Protein AF-A0A3B8Z5M8-F1 (afdb_monomer_lite)

Radius of gyration: 27.11 Å; chains: 1; bounding box: 61×46×58 Å

Sequence (134 aa):
MANPRQALGDLLWRRIVIVLPYLWLVLFFLVPFAIVFKISFSDPIVAQPPFTPLFDQSQNFLNWFQGSLNNYLFLLEDNLYWVSYLRSIKVAFISTIFCLLLGYPMAYYIAQSPPTKRNVLLMLIILPFWTSFL

Secondary structure (DSSP, 8-state):
---HHHHHHHHHHHHHHHHHHHHHHHHHHHHHHHHHHHHHTSPP-SSSSSS--SB-TTS-GGGSB----HHHHHHHH-HHHHHHHHHHHHHHHHHHHHHHHHHHHHHHHHHHS-HHHHHHHHHHHHHHHHHTT-

Structure (mmCIF, N/CA/C/O backbone):
data_AF-A0A3B8Z5M8-F1
#
_entry.id   AF-A0A3B8Z5M8-F1
#
loop_
_atom_site.group_PDB
_atom_site.id
_atom_site.type_symbol
_atom_site.label_atom_id
_atom_site.label_alt_id
_atom_site.label_comp_id
_atom_site.label_asym_id
_atom_site.label_entity_id
_atom_site.label_seq_id
_atom_site.pdbx_PDB_ins_code
_atom_site.Cartn_x
_atom_site.Cartn_y
_atom_site.Cartn_z
_atom_site.occupancy
_atom_site.B_iso_or_equiv
_atom_site.auth_seq_id
_atom_site.auth_comp_id
_atom_site.auth_asym_id
_atom_site.auth_atom_id
_atom_site.pdbx_PDB_model_num
ATOM 1 N N . MET A 1 1 ? -36.389 -28.143 -25.288 1.00 50.94 1 MET A N 1
ATOM 2 C CA . MET A 1 1 ? -35.072 -28.803 -25.431 1.00 50.94 1 MET A CA 1
ATOM 3 C C . MET A 1 1 ? -34.107 -27.757 -25.974 1.00 50.94 1 MET A C 1
ATOM 5 O O . MET A 1 1 ? -34.297 -27.325 -27.102 1.00 50.94 1 MET A O 1
ATOM 9 N N . ALA A 1 2 ? -33.190 -27.236 -25.152 1.00 59.41 2 ALA A N 1
ATOM 10 C CA . ALA A 1 2 ? -32.293 -26.148 -25.557 1.00 59.41 2 ALA A CA 1
ATOM 11 C C . ALA A 1 2 ? -31.199 -26.679 -26.496 1.00 59.41 2 ALA A C 1
ATOM 13 O O . ALA A 1 2 ? -30.576 -27.700 -26.208 1.00 59.41 2 ALA A O 1
ATOM 14 N N . ASN A 1 3 ? -30.995 -26.011 -27.632 1.00 67.75 3 ASN A N 1
ATOM 15 C CA . ASN A 1 3 ? -30.023 -26.414 -28.641 1.00 67.75 3 ASN A CA 1
ATOM 16 C C . ASN A 1 3 ? -28.594 -26.172 -28.101 1.00 67.75 3 ASN A C 1
ATOM 18 O O . ASN A 1 3 ? -28.251 -25.020 -27.818 1.00 67.75 3 ASN A O 1
ATOM 22 N N . PRO A 1 4 ? -27.740 -27.204 -27.960 1.00 64.56 4 PRO A N 1
ATOM 23 C CA . PRO A 1 4 ? -26.426 -27.082 -27.317 1.00 64.56 4 PRO A CA 1
ATOM 24 C C . PRO A 1 4 ? -25.489 -26.075 -28.006 1.00 64.56 4 PRO A C 1
ATOM 26 O O . PRO A 1 4 ? -24.583 -25.539 -27.372 1.00 64.56 4 PRO A O 1
ATOM 29 N N . ARG A 1 5 ? -25.725 -25.762 -29.288 1.00 64.75 5 ARG A N 1
ATOM 30 C CA . ARG A 1 5 ? -24.949 -24.764 -30.042 1.00 64.75 5 ARG A CA 1
ATOM 31 C C . ARG A 1 5 ? -25.264 -23.315 -29.651 1.00 64.75 5 ARG A C 1
ATOM 33 O O . ARG A 1 5 ? -24.364 -22.484 -29.689 1.00 64.75 5 ARG A O 1
ATOM 40 N N . GLN A 1 6 ? -26.503 -23.017 -29.253 1.00 68.19 6 GLN A N 1
ATOM 41 C CA . GLN A 1 6 ? -26.897 -21.672 -28.806 1.00 68.19 6 GLN A CA 1
ATOM 42 C C . GLN A 1 6 ? -26.333 -21.379 -27.411 1.00 68.19 6 GLN A C 1
ATOM 44 O O . GLN A 1 6 ? -25.734 -20.330 -27.198 1.00 68.19 6 GLN A O 1
ATOM 49 N N . ALA A 1 7 ? -26.379 -22.374 -26.517 1.00 67.88 7 ALA A N 1
ATOM 50 C CA . ALA A 1 7 ? -25.801 -22.270 -25.178 1.00 67.88 7 ALA A CA 1
ATOM 51 C C . ALA A 1 7 ? -24.286 -21.975 -25.195 1.00 67.88 7 ALA A C 1
ATOM 53 O O . ALA A 1 7 ? -23.797 -21.202 -24.377 1.00 67.88 7 ALA A O 1
ATOM 54 N N . LEU A 1 8 ? -23.535 -22.546 -26.146 1.00 69.81 8 LEU A N 1
ATOM 55 C CA . LEU A 1 8 ? -22.106 -22.256 -26.338 1.00 69.81 8 LEU A CA 1
ATOM 56 C C . LEU A 1 8 ? -21.849 -20.807 -26.787 1.00 69.81 8 LEU A C 1
ATOM 58 O O . LEU A 1 8 ? -20.922 -20.173 -26.285 1.00 69.81 8 LEU A O 1
ATOM 62 N N . GLY A 1 9 ? -22.672 -20.274 -27.695 1.00 79.12 9 GLY A N 1
ATOM 63 C CA . GLY A 1 9 ? -22.564 -18.892 -28.175 1.00 79.12 9 GLY A CA 1
ATOM 64 C C . GLY A 1 9 ? -22.821 -17.861 -27.075 1.00 79.12 9 GLY A C 1
ATOM 65 O O . GLY A 1 9 ? -22.034 -16.929 -26.913 1.00 79.12 9 GLY A O 1
ATOM 66 N N . ASP A 1 10 ? -23.850 -18.079 -26.256 1.00 80.25 10 ASP A N 1
ATOM 67 C CA . ASP A 1 10 ? -24.210 -17.180 -25.151 1.00 80.25 10 ASP A CA 1
ATOM 68 C C . ASP A 1 10 ? -23.136 -17.152 -24.050 1.00 80.25 10 ASP A C 1
ATOM 70 O O . ASP A 1 10 ? -22.812 -16.094 -23.498 1.00 80.25 10 ASP A O 1
ATOM 74 N N . LEU A 1 11 ? -22.521 -18.306 -23.762 1.00 78.31 11 LEU A N 1
ATOM 75 C CA . LEU A 1 11 ? -21.400 -18.411 -22.823 1.00 78.31 11 LEU A CA 1
ATOM 76 C C . LEU A 1 11 ? -20.150 -17.678 -23.335 1.00 78.31 11 LEU A C 1
ATOM 78 O O . LEU A 1 11 ? -19.486 -16.987 -22.557 1.00 78.31 11 LEU A O 1
ATOM 82 N N . LEU A 1 12 ? -19.833 -17.797 -24.628 1.00 83.88 12 LEU A N 1
ATOM 83 C CA . LEU A 1 12 ? -18.698 -17.105 -25.249 1.00 83.88 12 LEU A CA 1
ATOM 84 C C . LEU A 1 12 ? -18.917 -15.588 -25.314 1.00 83.88 12 LEU A C 1
ATOM 86 O O . LEU A 1 12 ? -18.010 -14.830 -24.967 1.00 83.88 12 LEU A O 1
ATOM 90 N N . TRP A 1 13 ? -20.122 -15.142 -25.674 1.00 86.25 13 TRP A N 1
ATOM 91 C CA . TRP A 1 13 ? -20.483 -13.723 -25.718 1.00 86.25 13 TRP A CA 1
ATOM 92 C C . TRP A 1 13 ? -20.363 -13.064 -24.344 1.00 86.25 13 TRP A C 1
ATOM 94 O O . TRP A 1 13 ? -19.671 -12.056 -24.188 1.00 86.25 13 TRP A O 1
ATOM 104 N N . ARG A 1 14 ? -20.944 -13.686 -23.310 1.00 86.38 14 ARG A N 1
ATOM 105 C CA . ARG A 1 14 ? -20.828 -13.207 -21.926 1.00 86.38 14 ARG A CA 1
ATOM 106 C C . ARG A 1 14 ? -19.368 -13.119 -21.477 1.00 86.38 14 ARG A C 1
ATOM 108 O O . ARG A 1 14 ? -19.002 -12.177 -20.780 1.00 86.38 14 ARG A O 1
ATOM 115 N N . ARG A 1 15 ? -18.521 -14.068 -21.887 1.00 87.25 15 ARG A N 1
ATOM 116 C CA . ARG A 1 15 ? -17.092 -14.062 -21.550 1.00 87.25 15 ARG A CA 1
ATOM 117 C C . ARG A 1 15 ? -16.350 -12.910 -22.220 1.00 87.25 15 ARG A C 1
ATOM 119 O O . ARG A 1 15 ? -15.566 -12.255 -21.549 1.00 87.25 15 ARG A O 1
ATOM 126 N N . ILE A 1 16 ? -16.616 -12.629 -23.492 1.00 91.94 16 ILE A N 1
ATOM 127 C CA . ILE A 1 16 ? -15.981 -11.523 -24.227 1.00 91.94 16 ILE A CA 1
ATOM 128 C C . ILE A 1 16 ? -16.360 -10.169 -23.618 1.00 91.94 16 ILE A C 1
ATOM 130 O O . ILE A 1 16 ? -15.478 -9.349 -23.368 1.00 91.94 16 ILE A O 1
ATOM 134 N N . VAL A 1 17 ? -17.645 -9.963 -23.307 1.00 92.75 17 VAL A N 1
ATOM 135 C CA . VAL A 1 17 ? -18.139 -8.717 -22.693 1.00 92.75 17 VAL A CA 1
ATOM 136 C C . VAL A 1 17 ? -17.491 -8.463 -21.329 1.00 92.75 17 VAL A C 1
ATOM 138 O O . VAL A 1 17 ? -17.228 -7.316 -20.983 1.00 92.75 17 VAL A O 1
ATOM 141 N N . ILE A 1 18 ? -17.187 -9.520 -20.571 1.00 92.69 18 ILE A N 1
ATOM 142 C CA . ILE A 1 18 ? -16.487 -9.412 -19.286 1.00 92.69 18 ILE A CA 1
ATOM 143 C C . ILE A 1 18 ? -14.976 -9.228 -19.493 1.00 92.69 18 ILE A C 1
ATOM 145 O O . ILE A 1 18 ? -14.367 -8.393 -18.835 1.00 92.69 18 ILE A O 1
ATOM 149 N N . VAL A 1 19 ? -14.348 -9.972 -20.405 1.00 94.69 19 VAL A N 1
ATOM 150 C CA . VAL A 1 19 ? -12.889 -9.932 -20.614 1.00 94.69 19 VAL A CA 1
ATOM 151 C C . VAL A 1 19 ? -12.426 -8.580 -21.148 1.00 94.69 19 VAL A C 1
ATOM 153 O O . VAL A 1 19 ? -11.352 -8.133 -20.762 1.00 94.69 19 VAL A O 1
ATOM 156 N N . LEU A 1 20 ? -13.219 -7.905 -21.982 1.00 94.56 20 LEU A N 1
ATOM 157 C CA . LEU A 1 20 ? -12.844 -6.624 -22.585 1.00 94.56 20 LEU A CA 1
ATOM 158 C C . LEU A 1 20 ? -12.488 -5.529 -21.548 1.00 94.56 20 LEU A C 1
ATOM 160 O O . LEU A 1 20 ? -11.373 -5.006 -21.619 1.00 94.56 20 LEU A O 1
ATOM 164 N N . PRO A 1 21 ? -13.344 -5.192 -20.558 1.00 94.38 21 PRO A N 1
ATOM 165 C CA . PRO A 1 21 ? -12.997 -4.209 -19.532 1.00 94.38 21 PRO A CA 1
ATOM 166 C C . PRO A 1 21 ? -11.862 -4.683 -18.619 1.00 94.38 21 PRO A C 1
ATOM 168 O O . PRO A 1 21 ? -11.018 -3.875 -18.241 1.00 94.38 21 PRO A O 1
ATOM 171 N N . TYR A 1 22 ? -11.779 -5.977 -18.291 1.00 95.12 22 TYR A N 1
ATOM 172 C CA . TYR A 1 22 ? -10.660 -6.488 -17.491 1.00 95.12 22 TYR A CA 1
ATOM 173 C C . TYR A 1 22 ? -9.326 -6.393 -18.232 1.00 95.12 22 TYR A C 1
ATOM 175 O O . TYR A 1 22 ? -8.330 -6.002 -17.632 1.00 95.12 22 TYR A O 1
ATOM 183 N N . LEU A 1 23 ? -9.299 -6.700 -19.529 1.00 95.75 23 LEU A N 1
ATOM 184 C CA . LEU A 1 23 ? -8.110 -6.560 -20.366 1.00 95.75 23 LEU A CA 1
ATOM 185 C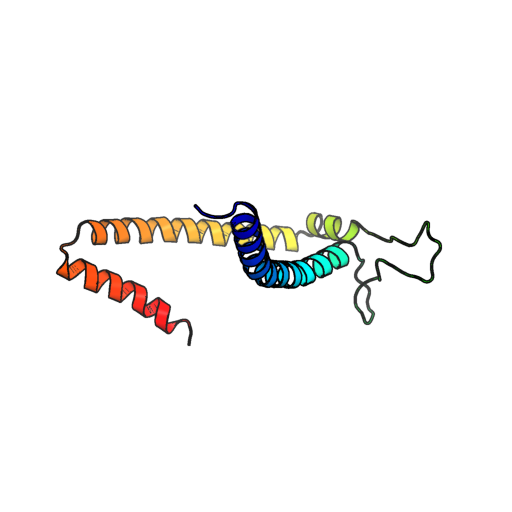 C . LEU A 1 23 ? -7.670 -5.100 -20.415 1.00 95.75 23 LEU A C 1
ATOM 187 O O . LEU A 1 23 ? -6.490 -4.823 -20.229 1.00 95.75 23 LEU A O 1
ATOM 191 N N . TRP A 1 24 ? -8.616 -4.175 -20.591 1.00 95.38 24 TRP A N 1
ATOM 192 C CA . TRP A 1 24 ? -8.340 -2.742 -20.537 1.00 95.38 24 TRP A CA 1
ATOM 193 C C . TRP A 1 24 ? -7.714 -2.335 -19.198 1.00 95.38 24 TRP A C 1
ATOM 195 O O . TRP A 1 24 ? -6.648 -1.725 -19.178 1.00 95.38 24 TRP A O 1
ATOM 205 N N . LEU A 1 25 ? -8.323 -2.723 -18.073 1.00 95.50 25 LEU A N 1
ATOM 206 C CA . LEU A 1 25 ? -7.799 -2.413 -16.740 1.00 95.50 25 LEU A CA 1
ATOM 207 C C . LEU A 1 25 ? -6.398 -2.987 -16.526 1.00 95.50 25 LEU A C 1
ATOM 209 O O . LEU A 1 25 ? -5.516 -2.270 -16.066 1.00 95.50 25 LEU A O 1
ATOM 213 N N . VAL A 1 26 ? -6.173 -4.251 -16.888 1.00 96.00 26 VAL A N 1
ATOM 214 C CA . VAL A 1 26 ? -4.866 -4.906 -16.742 1.00 96.00 26 VAL A CA 1
ATOM 215 C C . VAL A 1 26 ? -3.816 -4.240 -17.626 1.00 96.00 26 VAL A C 1
ATOM 217 O O . VAL A 1 26 ? -2.705 -4.004 -17.162 1.00 96.00 26 VAL A O 1
ATOM 220 N N . LEU A 1 27 ? -4.153 -3.894 -18.870 1.00 95.50 27 LEU A N 1
ATOM 221 C CA . LEU A 1 27 ? -3.233 -3.228 -19.790 1.00 95.50 27 LEU A CA 1
ATOM 222 C C . LEU A 1 27 ? -2.797 -1.874 -19.228 1.00 95.50 27 LEU A C 1
ATOM 224 O O . LEU A 1 27 ? -1.602 -1.640 -19.061 1.00 95.50 27 LEU A O 1
ATOM 228 N N . PHE A 1 28 ? -3.745 -1.004 -18.883 1.00 95.50 28 PHE A N 1
ATOM 229 C CA . PHE A 1 28 ? -3.422 0.328 -18.365 1.00 95.50 28 PHE A CA 1
ATOM 230 C C . PHE A 1 28 ? -2.794 0.293 -16.974 1.00 95.50 28 PHE A C 1
ATOM 232 O O . PHE A 1 28 ? -1.991 1.166 -16.656 1.00 95.50 28 PHE A O 1
ATOM 239 N N . PHE A 1 29 ? -3.098 -0.725 -16.168 1.00 95.62 29 PHE A N 1
ATOM 240 C CA . PHE A 1 29 ? -2.403 -0.967 -14.912 1.00 95.62 29 PHE A CA 1
ATOM 241 C C . PHE A 1 29 ? -0.953 -1.389 -15.150 1.00 95.62 29 PHE A C 1
ATOM 243 O O . PHE A 1 29 ? -0.070 -0.852 -14.502 1.00 95.62 29 PHE A O 1
ATOM 250 N N . LEU A 1 30 ? -0.673 -2.303 -16.084 1.00 96.12 30 LEU A N 1
ATOM 251 C CA . LEU A 1 30 ? 0.677 -2.839 -16.297 1.00 96.12 30 LEU A CA 1
ATOM 252 C C . LEU A 1 30 ? 1.614 -1.891 -17.050 1.00 96.12 30 LEU A C 1
ATOM 254 O O . LEU A 1 30 ? 2.819 -1.934 -16.810 1.00 96.12 30 LEU A O 1
ATOM 258 N N . VAL A 1 31 ? 1.100 -1.034 -17.936 1.00 95.25 31 VAL A N 1
ATOM 259 C CA . VAL A 1 31 ? 1.913 -0.070 -18.703 1.00 95.25 31 VAL A CA 1
ATOM 260 C C . VAL A 1 31 ? 2.856 0.768 -17.820 1.00 95.25 31 VAL A C 1
ATOM 262 O O . VAL A 1 31 ? 4.059 0.743 -18.088 1.00 95.25 31 VAL A O 1
ATOM 265 N N . PRO A 1 32 ? 2.402 1.474 -16.763 1.00 92.75 32 PRO A N 1
ATOM 266 C CA . 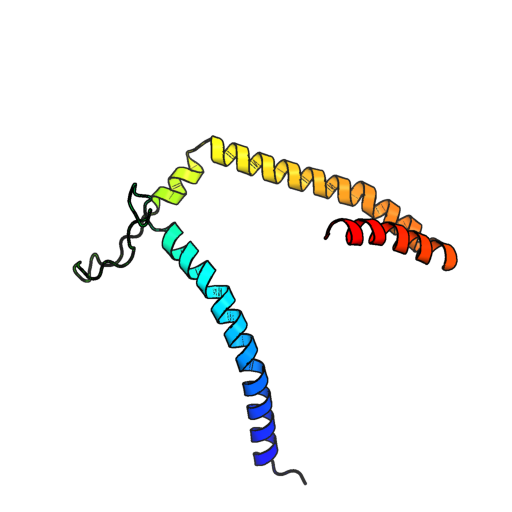PRO A 1 32 ? 3.303 2.251 -15.912 1.00 92.75 32 PRO A CA 1
ATOM 267 C C . PRO A 1 32 ? 4.337 1.376 -15.193 1.00 92.75 32 PRO A C 1
ATOM 269 O O . PRO A 1 32 ? 5.500 1.764 -15.119 1.00 92.75 32 PRO A O 1
ATOM 272 N N . PHE A 1 33 ? 3.976 0.170 -14.741 1.00 93.88 33 PHE A N 1
ATOM 273 C CA . PHE A 1 33 ? 4.942 -0.753 -14.128 1.00 93.88 33 PHE A CA 1
ATOM 274 C C . PHE A 1 33 ? 6.002 -1.218 -15.124 1.00 93.88 33 PHE A C 1
ATOM 276 O O . PHE A 1 33 ? 7.177 -1.278 -14.773 1.00 93.88 33 PHE A O 1
ATOM 283 N N . ALA A 1 34 ? 5.620 -1.499 -16.371 1.00 90.44 34 ALA A N 1
ATOM 284 C CA . ALA A 1 34 ? 6.565 -1.861 -17.422 1.00 90.44 34 ALA A CA 1
ATOM 285 C C . ALA A 1 34 ? 7.536 -0.711 -17.737 1.00 90.44 34 ALA A C 1
ATOM 287 O O . ALA A 1 34 ? 8.712 -0.956 -18.005 1.00 90.44 34 ALA A O 1
ATOM 288 N N . ILE A 1 35 ? 7.069 0.541 -17.673 1.00 87.56 35 ILE A N 1
ATOM 289 C CA . ILE A 1 35 ? 7.920 1.730 -17.828 1.00 87.56 35 ILE A CA 1
ATOM 290 C C . ILE A 1 35 ? 8.915 1.833 -16.666 1.00 87.56 35 ILE A C 1
ATOM 292 O O . ILE A 1 35 ? 10.112 1.946 -16.916 1.00 87.56 35 ILE A O 1
ATOM 296 N N . VAL A 1 36 ? 8.458 1.738 -15.412 1.00 88.62 36 VAL A N 1
ATOM 297 C CA . VAL A 1 36 ? 9.354 1.780 -14.238 1.00 88.62 36 VAL A CA 1
ATOM 298 C C . VAL A 1 36 ? 10.353 0.626 -14.261 1.00 88.62 36 VAL A C 1
ATOM 300 O O . VAL A 1 36 ? 11.533 0.831 -13.991 1.00 88.62 36 VAL A O 1
ATOM 303 N N . PHE A 1 37 ? 9.909 -0.572 -14.645 1.00 87.94 37 PHE A N 1
ATOM 304 C CA . PHE A 1 37 ? 10.779 -1.733 -14.787 1.00 87.94 37 PHE A CA 1
ATOM 305 C C . PHE A 1 37 ? 11.893 -1.473 -15.803 1.00 87.94 37 PHE A C 1
ATOM 307 O O . PHE A 1 37 ? 13.048 -1.739 -15.499 1.00 87.94 37 PHE A O 1
ATOM 314 N N . LYS A 1 38 ? 11.578 -0.883 -16.965 1.00 84.06 38 LYS A N 1
ATOM 315 C CA . LYS A 1 38 ? 12.596 -0.458 -17.939 1.00 84.06 38 LYS A CA 1
ATOM 316 C C . LYS A 1 38 ? 13.569 0.560 -17.333 1.00 84.06 38 LYS A C 1
ATOM 318 O O . LYS A 1 38 ? 14.772 0.372 -17.427 1.00 84.06 38 LYS A O 1
ATOM 323 N N . ILE A 1 39 ? 13.065 1.594 -16.664 1.00 82.81 39 ILE A N 1
ATOM 324 C CA . ILE A 1 39 ? 13.914 2.637 -16.062 1.00 82.81 39 ILE A CA 1
ATOM 325 C C . ILE A 1 39 ? 14.845 2.058 -14.989 1.00 82.81 39 ILE A C 1
ATOM 327 O O . ILE A 1 39 ? 15.978 2.504 -14.863 1.00 82.81 39 ILE A O 1
ATOM 331 N N . SER A 1 40 ? 14.414 1.033 -14.252 1.00 84.00 40 SER A N 1
ATOM 332 C CA . SER A 1 40 ? 15.222 0.425 -13.190 1.00 84.00 40 SER A CA 1
ATOM 333 C C . SER A 1 40 ? 16.548 -0.180 -13.679 1.00 84.00 40 SER A C 1
ATOM 335 O O . SER A 1 40 ? 17.486 -0.280 -12.888 1.00 84.00 40 SER A O 1
ATOM 337 N N . PHE A 1 41 ? 16.636 -0.562 -14.959 1.00 82.69 41 PHE A N 1
ATOM 338 C CA . PHE A 1 41 ? 17.860 -1.070 -15.595 1.00 82.69 41 PHE A CA 1
ATOM 339 C C . PHE A 1 41 ? 18.611 -0.003 -16.415 1.00 82.69 41 PHE A C 1
ATOM 341 O O . PHE A 1 41 ? 19.655 -0.317 -16.983 1.00 82.69 41 PHE A O 1
ATOM 348 N N . SER A 1 42 ? 18.091 1.226 -16.515 1.00 80.62 42 SER A N 1
ATOM 349 C CA . SER A 1 42 ? 18.731 2.345 -17.222 1.00 80.62 42 SER A CA 1
ATOM 350 C C . SER A 1 42 ? 19.619 3.155 -16.284 1.00 80.62 42 SER A C 1
ATOM 352 O O . SER A 1 42 ? 19.236 3.424 -15.148 1.00 80.62 42 SER A O 1
ATOM 354 N N . ASP A 1 43 ? 20.764 3.631 -16.767 1.00 75.75 43 ASP A N 1
ATOM 355 C CA . ASP A 1 43 ? 21.641 4.493 -15.973 1.00 75.75 43 ASP A CA 1
ATOM 356 C C . ASP A 1 43 ? 21.138 5.950 -15.972 1.00 75.75 43 ASP A C 1
ATOM 358 O O . ASP A 1 43 ? 20.732 6.467 -17.026 1.00 75.75 43 ASP A O 1
ATOM 362 N N . PRO A 1 44 ? 21.160 6.641 -14.815 1.00 71.62 44 PRO A N 1
ATOM 363 C CA . PRO A 1 44 ? 20.798 8.046 -14.734 1.00 71.62 44 PRO A CA 1
ATOM 364 C C . PRO A 1 44 ? 21.881 8.896 -15.403 1.00 71.62 44 PRO A C 1
ATOM 366 O O . PRO A 1 44 ? 23.053 8.858 -15.030 1.00 71.62 44 PRO A O 1
ATOM 369 N N . ILE A 1 45 ? 21.479 9.699 -16.382 1.00 73.75 45 ILE A N 1
ATOM 370 C CA . ILE A 1 45 ? 22.359 10.644 -17.075 1.00 73.75 45 ILE A CA 1
ATOM 371 C C . ILE A 1 45 ? 21.824 12.062 -16.906 1.00 73.75 45 ILE A C 1
ATOM 373 O O . ILE A 1 45 ? 20.614 12.282 -16.836 1.00 73.75 45 ILE A O 1
ATOM 377 N N . VAL A 1 46 ? 22.724 13.045 -16.869 1.00 73.75 46 VAL A N 1
ATOM 378 C CA . VAL A 1 46 ? 22.356 14.468 -16.832 1.00 73.75 46 VAL A CA 1
ATOM 379 C C . VAL A 1 46 ? 21.969 14.920 -18.248 1.00 73.75 46 VAL A C 1
ATOM 381 O O . VAL A 1 46 ? 22.707 15.639 -18.914 1.00 73.75 46 VAL A O 1
ATOM 384 N N . ALA A 1 47 ? 20.825 14.436 -18.736 1.00 73.81 47 ALA A N 1
ATOM 385 C CA . ALA A 1 47 ? 20.259 14.748 -20.048 1.00 73.81 47 ALA A CA 1
ATOM 386 C C . ALA A 1 47 ? 18.721 14.825 -19.989 1.00 73.81 47 ALA A C 1
ATOM 388 O O . ALA A 1 47 ? 18.100 14.510 -18.974 1.00 73.81 47 ALA A O 1
ATOM 389 N N . GLN A 1 48 ? 18.093 15.252 -21.085 1.00 61.53 48 GLN A N 1
ATOM 390 C CA . GLN A 1 48 ? 16.650 15.127 -21.302 1.00 61.53 48 GLN A CA 1
ATOM 391 C C . GLN A 1 48 ? 16.425 14.134 -22.450 1.00 61.53 48 GLN A C 1
ATOM 393 O O . GLN A 1 48 ? 16.797 14.461 -23.577 1.00 61.53 48 GLN A O 1
ATOM 398 N N . PRO A 1 49 ? 15.821 12.951 -22.226 1.00 67.38 49 PRO A N 1
ATOM 399 C CA . PRO A 1 49 ? 15.345 12.366 -20.963 1.00 67.38 49 PRO A CA 1
ATOM 400 C C . PRO A 1 49 ? 16.477 11.963 -19.985 1.00 67.38 49 PRO A C 1
ATOM 402 O O . PRO A 1 49 ? 17.570 11.622 -20.434 1.00 67.38 49 PRO A O 1
ATOM 405 N N . PRO A 1 50 ? 16.230 11.969 -18.657 1.00 71.94 50 PRO A N 1
ATOM 406 C CA . PRO A 1 50 ? 17.251 11.749 -17.622 1.00 71.94 50 PRO A CA 1
ATOM 407 C C . PRO A 1 50 ? 17.579 10.260 -17.390 1.00 71.94 50 PRO A C 1
ATOM 4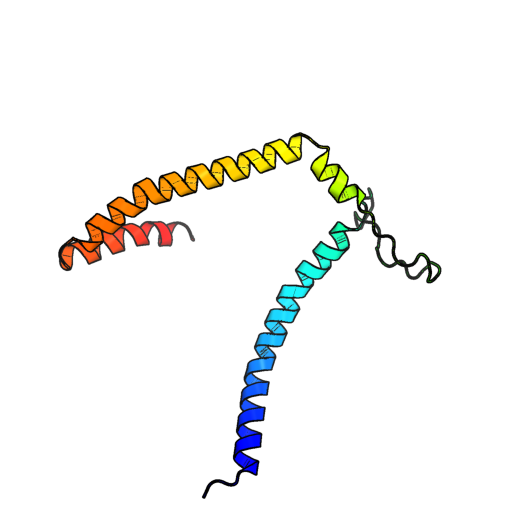09 O O . PRO A 1 50 ? 17.733 9.817 -16.255 1.00 71.94 50 PRO A O 1
ATOM 412 N N . PHE A 1 51 ? 17.629 9.458 -18.455 1.00 74.12 51 PHE A N 1
ATOM 413 C CA . PHE A 1 51 ? 17.949 8.029 -18.418 1.00 74.12 51 PHE A CA 1
ATOM 414 C C . PHE A 1 51 ? 18.476 7.564 -19.778 1.00 74.12 51 PHE A C 1
ATOM 416 O O . PHE A 1 51 ? 18.071 8.087 -20.820 1.00 74.12 51 PHE A O 1
ATOM 423 N N . THR A 1 52 ? 19.355 6.562 -19.788 1.00 71.38 52 THR A N 1
ATOM 424 C CA . THR A 1 52 ? 19.813 5.946 -21.040 1.00 71.38 52 THR A CA 1
ATOM 425 C C . THR A 1 52 ? 18.692 5.118 -21.687 1.00 71.38 52 THR A C 1
ATOM 427 O O . THR A 1 52 ? 17.989 4.369 -20.994 1.00 71.38 52 THR A O 1
ATOM 430 N N . PRO A 1 53 ? 18.468 5.229 -23.013 1.00 70.38 53 PRO A N 1
ATOM 431 C CA . PRO A 1 53 ? 17.503 4.378 -23.695 1.00 70.38 53 PRO A CA 1
ATOM 432 C C . PRO A 1 53 ? 17.994 2.924 -23.672 1.00 70.38 53 PRO A C 1
ATOM 434 O O . PRO A 1 53 ? 19.024 2.609 -24.254 1.00 70.38 53 PRO A O 1
ATOM 437 N N . LEU A 1 54 ? 17.228 2.024 -23.040 1.00 64.94 54 LEU A N 1
ATOM 438 C CA . LEU A 1 54 ? 17.554 0.587 -23.014 1.00 64.94 54 LEU A CA 1
ATOM 439 C C . LEU A 1 54 ? 17.620 -0.051 -24.405 1.00 64.94 54 LEU A C 1
ATOM 441 O O . LEU A 1 54 ? 18.279 -1.071 -24.567 1.00 64.94 54 LEU A O 1
ATOM 445 N N . PHE A 1 55 ? 16.883 0.518 -25.360 1.00 64.75 55 PHE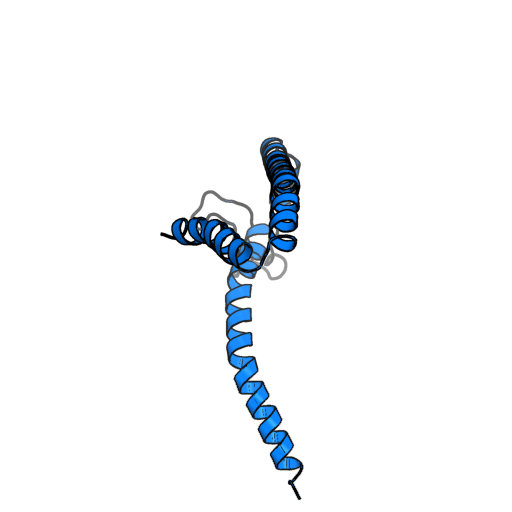 A N 1
ATOM 446 C CA . PHE A 1 55 ? 16.724 0.017 -26.718 1.00 64.75 55 PHE A CA 1
ATOM 447 C C . PHE A 1 55 ? 17.125 1.115 -27.697 1.00 64.75 55 PHE A C 1
ATOM 449 O O . PHE A 1 55 ? 16.295 1.924 -28.112 1.00 64.75 55 PHE A O 1
ATOM 456 N N . ASP A 1 56 ? 18.404 1.150 -28.047 1.00 64.38 56 ASP A N 1
ATOM 457 C CA . ASP A 1 56 ? 18.932 2.092 -29.027 1.00 64.38 56 ASP A CA 1
ATOM 458 C C . ASP A 1 56 ? 18.934 1.444 -30.418 1.00 64.38 56 ASP A C 1
ATOM 460 O O . ASP A 1 56 ? 19.744 0.569 -30.725 1.00 64.38 56 ASP A O 1
ATOM 464 N N . GLN A 1 57 ? 17.986 1.855 -31.265 1.00 63.25 57 GLN A N 1
ATOM 465 C CA . GLN A 1 57 ? 17.829 1.341 -32.631 1.00 63.25 57 GLN A CA 1
ATOM 466 C C . GLN A 1 57 ? 19.019 1.699 -33.545 1.00 63.25 57 GLN A C 1
ATOM 468 O O . GLN A 1 57 ? 19.116 1.176 -34.654 1.00 63.25 57 GLN A O 1
ATOM 473 N N . SER A 1 58 ? 19.933 2.562 -33.092 1.00 59.16 58 SER A N 1
ATOM 474 C CA . SER A 1 58 ? 21.149 2.922 -33.823 1.00 59.16 58 SER A CA 1
ATOM 475 C C . SER A 1 58 ? 22.306 1.924 -33.656 1.00 59.16 58 SER A C 1
ATOM 477 O O . SER A 1 58 ? 23.301 2.030 -34.374 1.00 59.16 58 SER A O 1
ATOM 479 N N . GLN A 1 59 ? 22.193 0.944 -32.748 1.00 59.47 59 GLN A N 1
ATOM 480 C CA . GLN A 1 59 ? 23.277 0.007 -32.428 1.00 59.47 59 GLN A CA 1
ATOM 481 C C . GLN A 1 59 ? 23.090 -1.389 -33.041 1.00 59.47 59 GLN A C 1
ATOM 483 O O . GLN A 1 59 ? 21.986 -1.816 -33.373 1.00 59.47 59 GLN A O 1
ATOM 488 N N . ASN A 1 60 ? 24.203 -2.123 -33.186 1.00 58.09 60 ASN A N 1
ATOM 489 C CA . ASN A 1 60 ? 24.208 -3.519 -33.636 1.00 58.09 60 ASN A CA 1
ATOM 490 C C . ASN A 1 60 ? 23.287 -4.386 -32.759 1.00 58.09 60 ASN A C 1
ATOM 492 O O . ASN A 1 60 ? 23.239 -4.195 -31.547 1.00 58.09 60 ASN A O 1
ATOM 496 N N . PHE A 1 61 ? 22.638 -5.402 -33.344 1.00 59.38 61 PHE A N 1
ATOM 497 C CA . PHE A 1 61 ? 21.712 -6.317 -32.647 1.00 59.38 61 PHE A CA 1
ATOM 498 C C . PHE A 1 61 ? 22.280 -6.911 -31.341 1.00 59.38 61 PHE A C 1
ATOM 500 O O . PHE A 1 61 ? 21.539 -7.132 -30.390 1.00 59.38 61 PHE A O 1
ATOM 507 N N . LEU A 1 62 ? 23.601 -7.113 -31.270 1.00 61.47 62 LEU A N 1
ATOM 508 C CA . LEU A 1 62 ? 24.294 -7.630 -30.084 1.00 61.47 62 LEU A CA 1
ATOM 509 C C . LEU A 1 62 ? 24.407 -6.619 -28.923 1.00 61.47 62 LEU A C 1
ATOM 511 O O . LEU A 1 62 ? 24.492 -7.045 -27.777 1.00 61.47 62 LEU A O 1
ATOM 515 N N . ASN A 1 63 ? 24.356 -5.310 -29.194 1.00 60.19 63 ASN A N 1
ATOM 516 C CA . ASN A 1 63 ? 24.467 -4.228 -28.199 1.00 60.19 63 ASN A CA 1
ATOM 517 C C . ASN A 1 63 ? 23.163 -3.427 -28.041 1.00 60.19 63 ASN A C 1
ATOM 519 O O . ASN A 1 63 ? 23.160 -2.347 -27.451 1.00 60.19 63 ASN A O 1
ATOM 523 N N . TRP A 1 64 ? 22.056 -3.948 -28.573 1.00 56.62 64 TRP A N 1
ATOM 524 C CA . TRP A 1 64 ? 20.745 -3.304 -28.515 1.00 56.62 64 TRP A CA 1
ATOM 525 C C . TRP A 1 64 ? 20.142 -3.283 -27.099 1.00 56.62 64 TRP A C 1
ATOM 527 O O . TRP A 1 64 ? 19.220 -2.514 -26.858 1.00 56.62 64 TRP A O 1
ATOM 537 N N . PHE A 1 65 ? 20.661 -4.095 -26.166 1.00 62.94 65 PHE A N 1
ATOM 538 C CA . PHE A 1 65 ? 20.198 -4.161 -24.778 1.00 62.94 65 PHE A CA 1
ATOM 539 C C . PHE A 1 65 ? 21.308 -3.730 -23.809 1.00 62.94 65 PHE A C 1
ATOM 541 O O . PHE A 1 65 ? 22.222 -4.501 -23.518 1.00 62.94 65 PHE A O 1
ATOM 548 N N . GLN A 1 66 ? 21.227 -2.500 -23.304 1.00 63.62 66 GLN A N 1
ATOM 549 C CA . GLN A 1 66 ? 22.188 -1.933 -22.347 1.00 63.62 66 GLN A CA 1
ATOM 550 C C . GLN A 1 66 ? 21.546 -1.817 -20.962 1.00 63.62 66 GLN A C 1
ATOM 552 O O . GLN A 1 66 ? 21.209 -0.729 -20.507 1.00 63.62 66 GLN A O 1
ATOM 557 N N . GLY A 1 67 ? 21.318 -2.962 -20.315 1.00 70.38 67 GLY A N 1
ATOM 558 C CA . GLY A 1 67 ? 20.843 -3.006 -18.933 1.00 70.38 67 GLY A CA 1
ATOM 559 C C . GLY A 1 67 ? 22.009 -2.951 -17.947 1.00 70.38 67 GLY A C 1
ATOM 560 O O . GLY A 1 67 ? 22.914 -3.783 -18.026 1.00 70.38 67 GLY A O 1
ATOM 561 N N . SER A 1 68 ? 21.975 -2.012 -17.005 1.00 76.81 68 SER A N 1
ATOM 562 C CA . SER A 1 68 ? 22.927 -1.920 -15.897 1.00 76.81 68 SER A CA 1
ATOM 563 C C . SER A 1 68 ? 22.282 -2.407 -14.593 1.00 76.81 68 SER A C 1
ATOM 565 O O . SER A 1 68 ? 21.087 -2.228 -14.353 1.00 76.81 68 SER A O 1
ATOM 567 N N . LEU A 1 69 ? 23.078 -3.049 -13.732 1.00 80.94 69 LEU A N 1
ATOM 568 C CA . LEU A 1 69 ? 22.683 -3.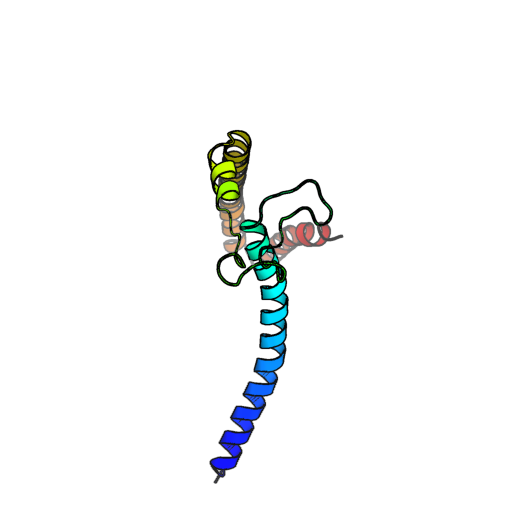393 -12.358 1.00 80.94 69 LEU A CA 1
ATOM 569 C C . LEU A 1 69 ? 23.265 -2.417 -11.324 1.00 80.94 69 LEU A C 1
ATOM 571 O O . LEU A 1 69 ? 23.050 -2.586 -10.123 1.00 80.94 69 LEU A O 1
ATOM 575 N N . ASN A 1 70 ? 23.977 -1.384 -11.779 1.00 78.69 70 ASN A N 1
ATOM 576 C CA . ASN A 1 70 ? 24.677 -0.433 -10.916 1.00 78.69 70 ASN A CA 1
ATOM 577 C C . ASN A 1 70 ? 23.704 0.354 -10.029 1.00 78.69 70 ASN A C 1
ATOM 579 O O . ASN A 1 70 ? 24.013 0.623 -8.871 1.00 78.69 70 ASN A O 1
ATOM 583 N N . ASN A 1 71 ? 22.491 0.624 -10.524 1.00 80.12 71 ASN A N 1
ATOM 584 C CA . ASN A 1 71 ? 21.414 1.236 -9.741 1.00 80.12 71 ASN A CA 1
ATOM 585 C C . ASN A 1 71 ? 21.086 0.445 -8.468 1.00 80.12 71 ASN A C 1
ATOM 587 O O . ASN A 1 71 ? 20.852 1.031 -7.417 1.00 80.12 71 ASN A O 1
ATOM 591 N N . TYR A 1 72 ? 21.079 -0.889 -8.544 1.00 83.25 72 TYR A N 1
ATOM 592 C CA . TYR A 1 72 ? 20.773 -1.737 -7.393 1.00 83.25 72 TYR A CA 1
ATOM 593 C C . TYR A 1 72 ? 21.943 -1.822 -6.412 1.00 83.25 72 TYR A C 1
ATOM 595 O O . TYR A 1 72 ? 21.716 -1.861 -5.206 1.00 83.25 72 TYR A O 1
ATOM 603 N N . LEU A 1 73 ? 23.183 -1.818 -6.913 1.00 82.19 73 LEU A N 1
ATOM 604 C CA . LEU A 1 73 ? 24.380 -1.760 -6.068 1.00 82.19 73 LEU A CA 1
ATOM 605 C C . LEU A 1 73 ? 24.435 -0.444 -5.282 1.00 82.19 73 LEU A C 1
ATOM 607 O O . LEU A 1 73 ? 24.652 -0.467 -4.073 1.00 82.19 73 LEU A O 1
ATOM 611 N N . PHE A 1 74 ? 24.112 0.680 -5.928 1.00 80.75 74 PHE A N 1
ATOM 612 C CA . PHE A 1 74 ? 24.031 1.988 -5.276 1.00 80.75 74 PHE A CA 1
ATOM 613 C C . PHE A 1 74 ? 23.046 2.002 -4.093 1.00 80.75 74 PHE A C 1
ATOM 615 O O . PHE A 1 74 ? 23.359 2.541 -3.033 1.00 80.75 74 PHE A O 1
ATOM 622 N N . LEU A 1 75 ? 21.889 1.339 -4.225 1.00 80.44 75 LEU A N 1
ATOM 623 C CA . LEU A 1 75 ? 20.911 1.209 -3.133 1.00 80.44 75 LEU A CA 1
ATOM 624 C C . LEU A 1 75 ? 21.445 0.424 -1.924 1.00 80.44 75 LEU A C 1
ATOM 626 O O . LEU A 1 75 ? 20.969 0.634 -0.809 1.00 80.44 75 LEU A O 1
ATOM 630 N N . LEU A 1 76 ? 22.382 -0.503 -2.139 1.00 80.81 76 LEU A N 1
ATOM 631 C CA . LEU A 1 76 ? 22.950 -1.345 -1.085 1.00 80.81 76 LEU A CA 1
ATOM 632 C C . LEU A 1 76 ? 24.164 -0.705 -0.406 1.00 80.81 76 LEU A C 1
ATOM 634 O O . LEU A 1 76 ? 24.391 -0.970 0.774 1.00 80.81 76 LEU A O 1
ATOM 638 N N . GLU A 1 77 ? 24.932 0.108 -1.127 1.00 82.38 77 GLU A N 1
ATOM 639 C CA . GLU A 1 77 ? 26.150 0.750 -0.619 1.00 82.38 77 GLU A CA 1
ATOM 640 C C . GLU A 1 77 ? 25.865 2.061 0.126 1.00 82.38 77 GLU A C 1
ATOM 642 O O . GLU A 1 77 ? 26.568 2.399 1.082 1.00 82.38 77 GLU A O 1
ATOM 647 N N . ASP A 1 78 ? 24.823 2.796 -0.267 1.00 83.00 78 ASP A N 1
ATOM 648 C CA . ASP A 1 78 ? 24.524 4.094 0.330 1.00 83.00 78 ASP A CA 1
ATOM 649 C C . ASP A 1 78 ? 23.790 3.954 1.680 1.00 83.00 78 ASP A C 1
ATOM 651 O O . ASP A 1 78 ? 22.623 3.555 1.790 1.00 83.00 78 ASP A O 1
ATOM 655 N N . ASN A 1 79 ? 24.495 4.345 2.743 1.00 83.69 79 ASN A N 1
ATOM 656 C CA . ASN A 1 79 ? 24.001 4.354 4.117 1.00 83.69 79 ASN A CA 1
ATOM 657 C C . ASN A 1 79 ? 22.712 5.181 4.286 1.00 83.69 79 ASN A C 1
ATOM 659 O O . ASN A 1 79 ? 21.876 4.857 5.133 1.00 83.69 79 ASN A O 1
ATOM 663 N N . LEU A 1 80 ? 22.504 6.236 3.493 1.00 88.12 80 LEU A N 1
ATOM 664 C CA . LEU A 1 80 ? 21.304 7.066 3.591 1.00 88.12 80 LEU A CA 1
ATOM 665 C C . LEU A 1 80 ? 20.038 6.288 3.202 1.00 88.12 80 LEU A C 1
ATOM 667 O O . LEU A 1 80 ? 19.003 6.431 3.867 1.00 88.12 80 LEU A O 1
ATOM 671 N N . TYR A 1 81 ? 20.116 5.436 2.176 1.00 86.88 81 TYR A N 1
ATOM 672 C CA . TYR A 1 81 ? 18.998 4.594 1.743 1.00 86.88 81 TYR A CA 1
ATOM 673 C C . TYR A 1 81 ? 18.669 3.540 2.796 1.00 86.88 81 TYR A C 1
ATOM 675 O O . TYR A 1 81 ? 17.506 3.407 3.186 1.00 86.88 81 TYR A O 1
ATOM 683 N N . TRP A 1 82 ? 19.686 2.876 3.349 1.00 89.12 82 TRP A N 1
ATOM 684 C CA . TRP A 1 82 ? 19.518 1.924 4.450 1.00 89.12 82 TRP A CA 1
ATOM 685 C C . TRP A 1 82 ? 18.870 2.548 5.683 1.00 89.12 82 TRP A C 1
ATOM 687 O O . TRP A 1 82 ? 17.909 1.999 6.234 1.00 89.12 82 TRP A O 1
ATOM 697 N N . VAL A 1 83 ? 19.349 3.719 6.108 1.00 90.81 83 VAL A N 1
ATOM 698 C CA . VAL A 1 83 ? 18.785 4.437 7.257 1.00 90.81 83 VAL A CA 1
ATOM 699 C C . VAL A 1 83 ? 17.328 4.814 6.994 1.00 90.81 83 VAL A C 1
ATOM 701 O O . VAL A 1 83 ? 16.480 4.642 7.872 1.00 90.81 83 VAL A O 1
ATOM 704 N N . SER A 1 84 ? 17.009 5.294 5.794 1.00 91.38 84 SER A N 1
ATOM 705 C CA . SER A 1 84 ? 15.645 5.688 5.419 1.00 91.38 84 SER A CA 1
ATOM 706 C C . SER A 1 84 ? 14.693 4.489 5.362 1.00 91.38 84 SER A C 1
ATOM 708 O O . SER A 1 84 ? 13.565 4.558 5.863 1.00 91.38 84 SER A O 1
ATOM 710 N N . TYR A 1 85 ? 15.164 3.359 4.836 1.00 91.00 85 TYR A N 1
ATOM 711 C CA . TYR A 1 85 ? 14.417 2.105 4.779 1.00 91.00 85 TYR A CA 1
ATOM 712 C C . TYR A 1 85 ? 14.107 1.563 6.181 1.00 91.00 85 TYR A C 1
ATOM 714 O O . TYR A 1 85 ? 12.945 1.318 6.518 1.00 91.00 85 TYR A O 1
ATOM 722 N N . LEU A 1 86 ? 15.117 1.472 7.051 1.00 94.31 86 LEU A N 1
ATOM 723 C CA . LEU A 1 86 ? 14.942 1.006 8.431 1.00 94.31 86 LEU A CA 1
ATOM 724 C C . LEU A 1 86 ? 14.053 1.940 9.254 1.00 94.31 86 LEU A C 1
ATOM 726 O O . LEU A 1 86 ? 13.253 1.471 10.065 1.00 94.31 86 LEU A O 1
ATOM 730 N N . ARG A 1 87 ? 14.144 3.258 9.040 1.00 94.75 87 ARG A N 1
ATOM 731 C CA . ARG A 1 87 ? 13.230 4.227 9.663 1.00 94.75 87 ARG A CA 1
ATOM 732 C C . ARG A 1 87 ? 11.786 3.978 9.244 1.00 94.75 87 ARG A C 1
ATOM 734 O O . ARG A 1 87 ? 10.915 3.965 10.109 1.00 94.75 87 ARG A O 1
ATOM 741 N N . SER A 1 88 ? 11.542 3.728 7.961 1.00 95.81 88 SER A N 1
ATOM 742 C CA . SER A 1 88 ? 10.200 3.448 7.438 1.00 95.81 88 SER A CA 1
ATOM 743 C C . SER A 1 88 ? 9.616 2.171 8.043 1.00 95.81 88 SER A C 1
ATOM 745 O O . SER A 1 88 ? 8.496 2.192 8.553 1.00 95.81 88 SER A O 1
ATOM 747 N N . ILE A 1 89 ? 10.402 1.089 8.096 1.00 97.25 89 ILE A N 1
ATOM 748 C CA . ILE A 1 89 ? 10.000 -0.163 8.757 1.00 97.25 89 ILE A CA 1
ATOM 749 C C . ILE A 1 89 ? 9.705 0.073 10.234 1.00 97.25 89 ILE A C 1
ATOM 751 O O . ILE A 1 89 ? 8.676 -0.373 10.736 1.00 97.25 89 ILE A O 1
ATOM 755 N N . LYS A 1 90 ? 10.583 0.791 10.939 1.00 97.50 90 LYS A N 1
ATOM 756 C CA . LYS A 1 90 ? 10.406 1.088 12.362 1.00 97.50 90 LYS A CA 1
ATOM 757 C C . LYS A 1 90 ? 9.103 1.845 12.611 1.00 97.50 90 LYS A C 1
ATOM 759 O O . LYS A 1 90 ? 8.358 1.477 13.514 1.00 97.50 90 LYS A O 1
ATOM 764 N N . VAL A 1 91 ? 8.809 2.871 11.813 1.00 97.50 91 VAL A N 1
ATOM 765 C CA . VAL A 1 91 ? 7.565 3.646 11.927 1.00 97.50 91 VAL A CA 1
ATOM 766 C C . VAL A 1 91 ? 6.348 2.774 11.620 1.00 97.50 91 VAL A C 1
ATOM 768 O O . VAL A 1 91 ? 5.400 2.777 12.402 1.00 97.50 91 VAL A O 1
ATOM 771 N N . ALA A 1 92 ? 6.380 1.986 10.543 1.00 97.50 92 ALA A N 1
ATOM 772 C CA . ALA A 1 92 ? 5.283 1.089 10.179 1.00 97.50 92 ALA A CA 1
ATOM 773 C C . ALA A 1 92 ? 5.013 0.037 11.266 1.00 97.50 92 ALA A C 1
ATOM 775 O O . ALA A 1 92 ? 3.863 -0.198 11.635 1.00 97.50 92 ALA A O 1
ATOM 776 N N . PHE A 1 93 ? 6.067 -0.557 11.825 1.00 98.06 93 PHE A N 1
ATOM 777 C CA . PHE A 1 93 ? 5.974 -1.562 12.879 1.00 98.06 93 PHE A CA 1
ATOM 778 C C . PHE A 1 93 ? 5.415 -0.979 14.179 1.00 98.06 93 PHE A C 1
ATOM 780 O O . PHE A 1 93 ? 4.460 -1.516 14.738 1.00 98.06 93 PHE A O 1
ATOM 787 N N . ILE A 1 94 ? 5.963 0.154 14.628 1.00 98.00 94 ILE A N 1
ATOM 788 C CA . ILE A 1 94 ? 5.487 0.857 15.824 1.00 98.00 94 ILE A CA 1
ATOM 789 C C . ILE A 1 94 ? 4.020 1.262 15.646 1.00 98.00 94 ILE A C 1
ATOM 791 O O . ILE A 1 94 ? 3.204 0.986 16.522 1.00 98.00 94 ILE A O 1
ATOM 795 N N . SER A 1 95 ? 3.673 1.852 14.499 1.00 97.31 95 SER A N 1
ATOM 796 C CA . SER A 1 95 ? 2.296 2.230 14.168 1.00 97.31 95 SER A CA 1
ATOM 797 C C . SER A 1 95 ? 1.357 1.022 14.209 1.00 97.31 95 SER A C 1
ATOM 799 O O . SER A 1 95 ? 0.336 1.066 14.885 1.00 97.31 95 SER A O 1
ATOM 801 N N . THR A 1 96 ? 1.746 -0.101 13.598 1.00 97.44 96 THR A N 1
ATOM 802 C CA . THR A 1 96 ? 0.952 -1.342 13.601 1.00 97.44 96 THR A CA 1
ATOM 803 C C . THR A 1 96 ? 0.703 -1.854 15.018 1.00 97.44 96 THR A C 1
ATOM 805 O O . THR A 1 96 ? -0.428 -2.206 15.355 1.00 97.44 96 THR A O 1
ATOM 808 N N . ILE A 1 97 ? 1.728 -1.854 15.876 1.00 98.25 97 ILE A N 1
ATOM 809 C CA . ILE A 1 97 ? 1.584 -2.255 17.280 1.00 98.25 97 ILE A CA 1
ATOM 810 C C . ILE A 1 97 ? 0.620 -1.326 18.011 1.00 98.25 97 ILE A C 1
ATOM 812 O O . ILE A 1 97 ? -0.286 -1.813 18.679 1.00 98.25 97 ILE A O 1
ATOM 816 N N . PHE A 1 98 ? 0.767 -0.007 17.876 1.00 97.69 98 PHE A N 1
ATOM 817 C CA . PHE A 1 98 ? -0.148 0.940 18.516 1.00 97.69 98 PHE A CA 1
ATOM 818 C C . PHE A 1 98 ? -1.581 0.802 17.995 1.00 97.69 98 PHE A C 1
ATOM 820 O O . PHE A 1 98 ? -2.519 0.807 18.791 1.00 97.69 98 PHE A O 1
ATOM 827 N N . CYS A 1 99 ? -1.767 0.604 16.689 1.00 95.81 99 CYS A N 1
ATOM 828 C CA . CYS A 1 99 ? -3.072 0.330 16.094 1.00 95.81 99 CYS A CA 1
ATOM 829 C C . CYS A 1 99 ? -3.704 -0.938 16.673 1.00 95.81 99 CYS A C 1
ATOM 831 O O . CYS A 1 99 ? -4.893 -0.931 16.977 1.00 95.81 99 CYS A O 1
ATOM 833 N N . LEU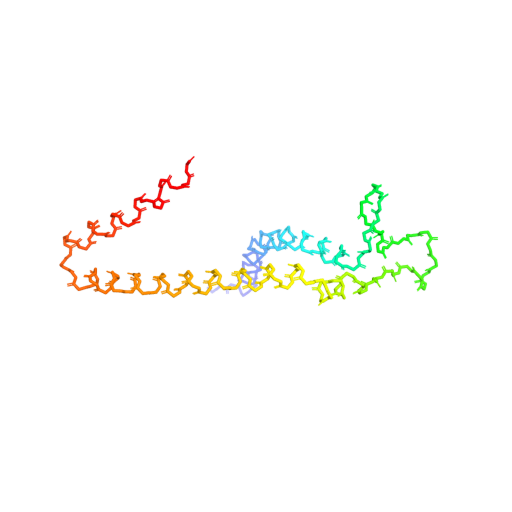 A 1 100 ? -2.932 -2.008 16.870 1.00 96.94 100 LEU A N 1
ATOM 834 C CA . LEU A 1 100 ? -3.431 -3.232 17.499 1.00 96.94 100 LEU A CA 1
ATOM 835 C C . LEU A 1 100 ? -3.738 -3.019 18.982 1.00 96.94 100 LEU A C 1
ATOM 837 O O . LEU A 1 100 ? -4.823 -3.376 19.432 1.00 96.94 100 LEU A O 1
ATOM 841 N N . LEU A 1 101 ? -2.829 -2.395 19.731 1.00 97.50 101 LEU A N 1
ATOM 842 C CA . LEU A 1 101 ? -2.989 -2.156 21.166 1.00 97.50 101 LEU A CA 1
ATOM 843 C C . LEU A 1 101 ? -4.172 -1.246 21.490 1.00 97.50 101 LEU A C 1
ATOM 845 O O . LEU A 1 101 ? -4.798 -1.441 22.523 1.00 97.50 101 LEU A O 1
ATOM 849 N N . LEU A 1 102 ? -4.484 -0.267 20.640 1.00 95.38 102 LEU A N 1
ATOM 850 C CA . LEU A 1 102 ? -5.606 0.654 20.847 1.00 95.38 102 LEU A CA 1
ATOM 851 C C . LEU A 1 102 ? -6.888 0.172 20.159 1.00 95.38 102 LEU A C 1
ATOM 853 O O . LEU A 1 102 ? -7.972 0.231 20.740 1.00 95.38 102 LEU A O 1
ATOM 857 N N . GLY A 1 103 ? -6.776 -0.328 18.930 1.00 94.38 103 GLY A N 1
ATOM 858 C CA . GLY A 1 103 ? -7.912 -0.758 18.119 1.00 94.38 103 GLY A CA 1
ATOM 859 C C . GLY A 1 103 ? -8.551 -2.047 18.623 1.00 94.38 103 GLY A C 1
ATOM 860 O O . GLY A 1 103 ? -9.777 -2.138 18.663 1.00 94.38 103 GLY A O 1
ATOM 861 N N . TYR A 1 104 ? -7.753 -3.023 19.067 1.00 95.19 104 TYR A N 1
ATOM 862 C CA . TYR A 1 104 ? -8.269 -4.296 19.576 1.00 95.19 104 TYR A CA 1
ATOM 863 C C . TYR A 1 104 ? -9.151 -4.148 20.827 1.00 95.19 104 TYR A C 1
ATOM 865 O O . TYR A 1 104 ? -10.290 -4.623 20.788 1.00 95.19 104 TYR A O 1
ATOM 873 N N . PRO A 1 105 ? -8.716 -3.487 21.924 1.00 94.62 105 PRO A N 1
ATOM 874 C CA . PRO A 1 105 ? -9.577 -3.332 23.094 1.00 94.62 105 PRO A CA 1
ATOM 875 C C . PRO A 1 105 ? -10.826 -2.517 22.762 1.00 94.62 105 PRO A C 1
ATOM 877 O O . PRO A 1 105 ? -11.917 -2.867 23.202 1.00 94.62 105 PRO A O 1
ATOM 880 N N . MET A 1 106 ? -10.704 -1.475 21.938 1.00 92.62 106 MET A N 1
ATOM 881 C CA . MET A 1 106 ? -11.852 -0.674 21.529 1.00 92.62 106 MET A CA 1
ATOM 882 C C . MET A 1 106 ? -12.883 -1.504 20.743 1.00 92.62 106 MET A C 1
ATOM 884 O O . MET A 1 106 ? -14.067 -1.486 21.085 1.00 92.62 106 MET A O 1
ATOM 888 N N . ALA A 1 107 ? -12.444 -2.311 19.773 1.00 92.81 107 ALA A N 1
ATOM 889 C CA . ALA A 1 107 ? -13.315 -3.230 19.042 1.00 92.81 107 ALA A CA 1
ATOM 890 C C . ALA A 1 107 ? -13.969 -4.268 19.970 1.00 92.81 107 ALA A C 1
ATOM 892 O O . ALA A 1 107 ? -15.166 -4.542 19.847 1.00 92.81 107 ALA A O 1
ATOM 893 N N . TYR A 1 108 ? -13.213 -4.794 20.936 1.00 94.44 108 TYR A N 1
ATOM 894 C CA . TYR A 1 108 ? -13.717 -5.729 21.940 1.00 94.44 108 TYR A CA 1
ATOM 895 C C . TYR A 1 108 ? -14.844 -5.113 22.788 1.00 94.44 108 TYR A C 1
ATOM 897 O O . TYR A 1 108 ? -15.910 -5.718 22.931 1.00 94.44 108 TYR A O 1
ATOM 905 N N . TYR A 1 109 ? -14.679 -3.878 23.276 1.00 92.44 109 TYR A N 1
ATOM 906 C CA . TYR A 1 109 ? -15.723 -3.175 24.035 1.00 92.44 109 TYR A CA 1
ATOM 907 C C . TYR A 1 109 ? -16.989 -2.914 23.210 1.00 92.44 109 TYR A C 1
ATOM 909 O O . TYR A 1 109 ? -18.108 -3.048 23.715 1.00 92.44 109 TYR A O 1
ATOM 917 N N . ILE A 1 110 ? -16.844 -2.568 21.932 1.00 91.62 110 ILE A N 1
ATOM 918 C CA . ILE A 1 110 ? -17.984 -2.336 21.033 1.00 91.62 110 ILE A CA 1
ATOM 919 C C . ILE A 1 110 ? -18.742 -3.639 20.769 1.00 91.62 110 ILE A C 1
ATOM 921 O O . ILE A 1 110 ? -19.979 -3.652 20.797 1.00 91.62 110 ILE A O 1
ATOM 925 N N . ALA A 1 111 ? -18.019 -4.744 20.570 1.00 90.88 111 ALA A N 1
ATOM 926 C CA . ALA A 1 111 ? -18.603 -6.063 20.345 1.00 90.88 111 ALA A CA 1
ATOM 927 C C . ALA A 1 111 ? -19.429 -6.554 21.547 1.00 90.88 111 ALA A C 1
ATOM 929 O O . ALA A 1 111 ? -20.465 -7.192 21.355 1.00 90.88 111 ALA A O 1
ATOM 930 N N . GLN A 1 112 ? -19.025 -6.203 22.771 1.00 91.88 112 GLN A N 1
ATOM 931 C CA . GLN A 1 112 ? -19.739 -6.552 24.007 1.00 91.88 112 GLN A CA 1
ATOM 932 C C . GLN A 1 112 ? -20.832 -5.550 24.420 1.00 91.88 112 GLN A C 1
ATOM 934 O O . GLN A 1 112 ? -21.619 -5.830 25.321 1.00 91.88 112 GLN A O 1
ATOM 939 N N . SER A 1 113 ? -20.928 -4.395 23.757 1.00 90.44 113 SER A N 1
ATOM 940 C CA . SER A 1 113 ? -21.905 -3.353 24.092 1.00 90.44 113 SER A CA 1
ATOM 941 C C . SER A 1 113 ? -23.323 -3.663 23.578 1.00 90.44 113 SER A C 1
ATOM 943 O O . SER A 1 113 ? -23.470 -4.313 22.534 1.00 90.44 113 SER A O 1
ATOM 945 N N . PRO A 1 114 ? -24.380 -3.160 24.256 1.00 90.06 114 PRO A N 1
ATOM 946 C CA . PRO A 1 114 ? -25.766 -3.322 23.820 1.00 90.06 114 PRO A CA 1
ATOM 947 C C . PRO A 1 114 ? -26.036 -2.614 22.475 1.00 90.06 114 PRO A C 1
ATOM 949 O O . PRO A 1 114 ? -25.347 -1.639 22.150 1.00 90.06 114 PRO A O 1
ATOM 952 N N . PRO A 1 115 ? -27.054 -3.047 21.700 1.00 87.56 115 PRO A N 1
ATOM 953 C CA . PRO A 1 115 ? -27.260 -2.620 20.308 1.00 87.56 115 PRO A CA 1
ATOM 954 C C . PRO A 1 115 ? -27.359 -1.101 20.109 1.00 87.56 115 PRO A C 1
ATOM 956 O O . PRO A 1 115 ? -26.806 -0.559 19.155 1.00 87.56 115 PRO A O 1
ATOM 959 N N . THR A 1 116 ? -28.006 -0.397 21.040 1.00 87.69 116 THR A N 1
ATOM 960 C CA . THR A 1 116 ? -28.177 1.064 20.989 1.00 87.69 116 THR A CA 1
ATOM 961 C C . THR A 1 116 ? -26.857 1.818 21.155 1.00 87.69 116 THR A C 1
ATOM 963 O O . THR A 1 116 ? -26.604 2.772 20.424 1.00 87.69 116 THR A O 1
ATOM 966 N N . LYS A 1 117 ? -25.977 1.374 22.064 1.00 90.38 117 LYS A N 1
ATOM 967 C CA . LYS A 1 117 ? -24.655 1.991 22.278 1.00 90.38 117 LYS A CA 1
ATOM 968 C C . LYS A 1 117 ? -23.666 1.628 21.171 1.00 90.38 117 LYS A C 1
ATOM 970 O O . LYS A 1 117 ? -22.859 2.464 20.780 1.00 90.38 117 LYS A O 1
ATOM 975 N N . ARG A 1 118 ? -23.754 0.408 20.634 1.00 90.25 118 ARG A N 1
ATOM 976 C CA . ARG A 1 118 ? -22.888 -0.079 19.552 1.00 90.25 118 ARG A CA 1
ATOM 977 C C . ARG A 1 118 ? -22.972 0.797 18.303 1.00 90.25 118 ARG A C 1
ATOM 979 O O . ARG A 1 118 ? -21.935 1.206 17.793 1.00 90.25 118 ARG A O 1
ATOM 986 N N . ASN A 1 119 ? -24.184 1.120 17.848 1.00 90.06 119 ASN A N 1
ATOM 987 C CA . ASN A 1 119 ? -24.374 1.936 16.645 1.00 90.06 119 ASN A CA 1
ATOM 988 C C . ASN A 1 119 ? -23.792 3.350 16.801 1.00 90.06 119 ASN A C 1
ATOM 990 O O . ASN A 1 119 ? -23.161 3.851 15.876 1.00 90.06 119 ASN A O 1
ATOM 994 N N . VAL A 1 120 ? -23.946 3.966 17.978 1.00 91.38 120 VAL A N 1
ATOM 995 C CA . VAL A 1 120 ? -23.374 5.293 18.267 1.00 91.38 120 VAL A CA 1
ATOM 996 C C . VAL A 1 120 ? -21.844 5.242 18.294 1.00 91.38 120 VAL A C 1
ATOM 998 O O . VAL A 1 120 ? -21.197 6.087 17.682 1.00 91.38 120 VAL A O 1
ATOM 1001 N N . LEU A 1 121 ? -21.259 4.230 18.947 1.00 90.12 121 LEU A N 1
ATOM 1002 C CA . LEU A 1 121 ? -19.804 4.046 19.001 1.00 90.12 121 LEU A CA 1
ATOM 1003 C C . LEU A 1 121 ? -19.205 3.827 17.605 1.00 90.12 121 LEU A C 1
ATOM 1005 O O . LEU A 1 121 ? -18.198 4.445 17.275 1.00 90.12 121 LEU A O 1
ATOM 1009 N N . LEU A 1 122 ? -19.846 3.006 16.765 1.00 91.38 122 LEU A N 1
ATOM 1010 C CA . LEU A 1 122 ? -19.423 2.799 15.376 1.00 91.38 122 LEU A CA 1
ATOM 1011 C C . LEU A 1 122 ? -19.500 4.093 14.554 1.00 91.38 122 LEU A C 1
ATOM 1013 O O . LEU A 1 122 ? -18.558 4.412 13.832 1.00 91.38 122 LEU A O 1
ATOM 1017 N N . MET A 1 123 ? -20.582 4.866 14.693 1.00 90.00 123 MET A N 1
ATOM 1018 C CA . MET A 1 123 ? -20.738 6.146 13.993 1.00 90.00 123 MET A CA 1
ATOM 1019 C C . MET A 1 123 ? -19.644 7.152 14.391 1.00 90.00 123 MET A C 1
ATOM 1021 O O . MET A 1 123 ? -19.082 7.810 13.518 1.00 90.00 123 MET A O 1
ATOM 1025 N N . LEU A 1 124 ? -19.287 7.222 15.679 1.00 89.31 124 LEU A N 1
ATOM 1026 C CA . LEU A 1 124 ? -18.233 8.109 16.188 1.00 89.31 124 LEU A CA 1
ATOM 1027 C C . LEU A 1 124 ? -16.855 7.814 15.568 1.00 89.31 124 LEU A C 1
ATOM 1029 O O . LEU A 1 124 ? -16.069 8.730 15.361 1.00 89.31 124 LEU A O 1
ATOM 1033 N N . ILE A 1 125 ? -16.563 6.547 15.264 1.00 88.69 125 ILE A N 1
ATOM 1034 C CA . ILE A 1 125 ? -15.277 6.107 14.692 1.00 88.69 125 ILE A CA 1
ATOM 1035 C C . ILE A 1 125 ? -15.205 6.383 13.194 1.00 88.69 125 ILE A C 1
ATOM 1037 O O . ILE A 1 125 ? -14.148 6.726 12.671 1.00 88.69 125 ILE A O 1
ATOM 1041 N N . ILE A 1 126 ? -16.328 6.222 12.497 1.00 89.19 126 ILE A N 1
ATOM 1042 C CA . ILE A 1 126 ? -16.406 6.403 11.046 1.00 89.19 126 ILE A CA 1
ATOM 1043 C C . ILE A 1 126 ? -16.440 7.896 10.681 1.00 89.19 126 ILE A C 1
ATOM 1045 O O . ILE A 1 126 ? -15.886 8.284 9.657 1.00 89.19 126 ILE A O 1
ATOM 1049 N N . LEU A 1 127 ? -17.032 8.749 11.522 1.00 88.69 127 LEU A N 1
ATOM 1050 C CA . LEU A 1 127 ? -17.103 10.201 11.306 1.00 88.69 127 LEU A CA 1
ATOM 1051 C C . LEU A 1 127 ? -15.755 10.880 10.981 1.00 88.69 127 LEU A C 1
ATOM 1053 O O . LEU A 1 127 ? -15.688 11.549 9.950 1.00 88.69 127 LEU A O 1
ATOM 1057 N N . PRO A 1 128 ? -14.672 10.715 11.771 1.00 82.56 128 PRO A N 1
ATOM 1058 C CA . PRO A 1 128 ? -13.386 11.346 11.466 1.00 82.56 128 PRO A CA 1
ATOM 1059 C C . PRO A 1 128 ? -12.762 10.831 10.162 1.00 82.56 128 PRO A C 1
ATOM 1061 O O . PRO A 1 128 ? -12.065 11.579 9.479 1.00 82.56 128 PRO A O 1
ATOM 1064 N N . PHE A 1 129 ? -13.052 9.585 9.768 1.00 79.44 129 PHE A N 1
ATOM 1065 C CA . PHE A 1 129 ? -12.625 9.054 8.471 1.00 79.44 129 PHE A CA 1
ATOM 1066 C C . PHE A 1 129 ? -13.290 9.802 7.305 1.00 79.44 129 PHE A C 1
ATOM 1068 O O . PHE A 1 129 ? -12.644 10.056 6.292 1.00 79.44 129 PHE A O 1
ATOM 1075 N N . TRP A 1 130 ? -14.552 10.216 7.461 1.00 74.44 130 TRP A N 1
ATOM 1076 C CA . TRP A 1 130 ? -15.289 10.962 6.435 1.00 74.44 130 TRP A CA 1
ATOM 1077 C C . TRP A 1 130 ? -14.859 12.433 6.340 1.00 74.44 130 TRP A C 1
ATOM 1079 O O . TRP A 1 130 ? -15.020 13.037 5.285 1.00 74.44 130 TRP A O 1
ATOM 1089 N N . THR A 1 131 ? -14.273 13.010 7.394 1.00 78.25 131 THR A N 1
ATOM 1090 C CA . THR A 1 131 ? -13.770 14.396 7.370 1.00 78.25 131 THR A CA 1
ATOM 1091 C C . THR A 1 131 ? -12.346 14.535 6.837 1.00 78.25 131 THR A C 1
ATOM 1093 O O . THR A 1 131 ? -11.976 15.620 6.416 1.00 78.25 131 THR A O 1
ATOM 1096 N N . SER A 1 132 ? -11.536 13.472 6.843 1.00 69.19 132 SER A N 1
ATOM 1097 C CA . SER A 1 132 ? -10.148 13.528 6.347 1.00 69.19 132 SER A CA 1
ATOM 1098 C C . SER A 1 132 ? -10.019 13.490 4.820 1.00 69.19 132 SER A C 1
ATOM 1100 O O . SER A 1 132 ? -8.910 13.620 4.312 1.00 69.19 132 SER A O 1
ATOM 1102 N N . PHE A 1 133 ? -11.119 13.280 4.092 1.00 55.84 133 PHE A N 1
ATOM 1103 C CA . PHE A 1 133 ? -11.126 13.162 2.630 1.00 55.84 133 PHE A CA 1
ATOM 1104 C C . PHE A 1 133 ? -11.529 14.461 1.897 1.00 55.84 133 PHE A C 1
ATOM 1106 O O . PHE A 1 133 ? -11.717 14.420 0.681 1.00 55.84 133 PHE A O 1
ATOM 1113 N N . LEU A 1 134 ? -11.687 15.586 2.609 1.00 48.75 134 LEU A N 1
ATOM 1114 C CA . LEU A 1 134 ? -12.075 16.899 2.069 1.00 48.75 134 LEU A CA 1
ATOM 1115 C C . LEU A 1 134 ? -10.996 17.944 2.371 1.00 48.75 134 LEU A C 1
ATOM 1117 O O . LEU A 1 134 ? -10.718 18.758 1.465 1.00 48.75 134 LEU A O 1
#

pLDDT: mean 83.16, std 12.62, range [48.75, 98.25]

Foldseek 3Di:
DDDVVVVVVVVVVVVCVVVVVVVVVVVVVCVVVVVVVQQLQWDQDPDVVRTDHQADPVDDPVRRGRGHPVSVVCCVPDPVNVVVVVVVVVVVVVVVVVCCVPVVVLVVVLVPDDPVVNVVSVCVVVVVVVVVVD